Protein AF-A0A0U2VPC7-F1 (afdb_monomer_lite)

Organism: NCBI:txid118060

InterPro domains:
  IPR002525 Transposase IS110-like, N-terminal [PF01548] (4-50)

Structure (mmCIF, N/CA/C/O backbone):
data_AF-A0A0U2VPC7-F1
#
_entry.id   AF-A0A0U2VPC7-F1
#
loop_
_atom_site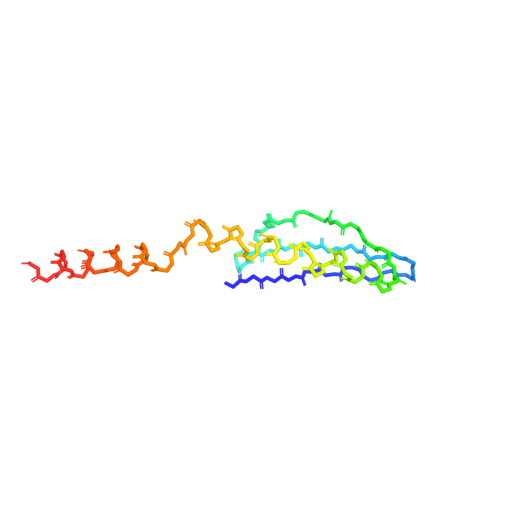.group_PDB
_atom_site.id
_atom_site.type_symbol
_atom_site.label_atom_id
_atom_site.label_alt_id
_atom_site.label_comp_id
_atom_site.label_asym_id
_atom_site.label_entity_id
_atom_site.label_seq_id
_atom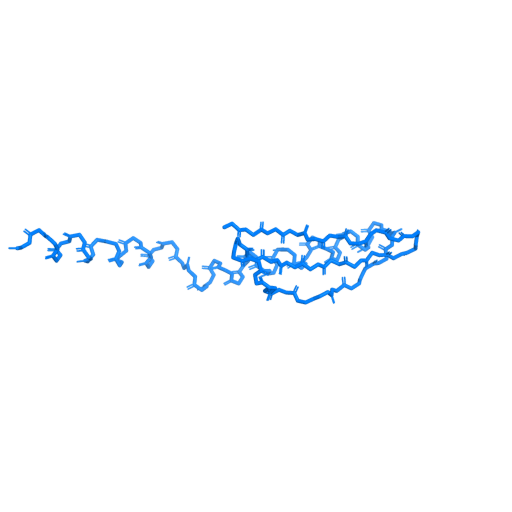_site.pdbx_PDB_ins_code
_atom_site.Cartn_x
_atom_site.Cartn_y
_atom_site.Cartn_z
_atom_site.occupancy
_atom_site.B_iso_or_equiv
_atom_site.auth_seq_id
_atom_site.auth_comp_id
_atom_site.auth_asym_id
_atom_site.auth_atom_id
_atom_site.pdbx_PDB_model_num
ATOM 1 N N . MET A 1 1 ? -6.598 -0.886 15.747 1.00 89.12 1 MET A N 1
ATOM 2 C CA . MET A 1 1 ? -5.334 -1.171 15.014 1.00 89.12 1 MET A CA 1
ATOM 3 C C . MET A 1 1 ? -5.598 -1.117 13.514 1.00 89.12 1 MET A C 1
ATOM 5 O O . MET A 1 1 ? -6.752 -1.210 13.120 1.00 89.12 1 MET A O 1
ATOM 9 N N . PHE A 1 2 ? -4.567 -0.936 12.685 1.00 94.31 2 PHE A N 1
ATOM 10 C CA . PHE A 1 2 ? -4.702 -0.994 11.224 1.00 94.31 2 PHE A CA 1
ATOM 11 C C . PHE A 1 2 ? -3.900 -2.166 10.671 1.00 94.31 2 PHE A C 1
ATOM 13 O O . PHE A 1 2 ? -2.805 -2.445 11.159 1.00 94.31 2 PHE A O 1
ATOM 20 N N . TYR A 1 3 ? -4.441 -2.817 9.647 1.00 95.56 3 TYR A N 1
ATOM 21 C CA . TYR A 1 3 ? -3.832 -3.958 8.973 1.00 95.56 3 TYR A CA 1
ATOM 22 C C . TYR A 1 3 ? -3.669 -3.646 7.494 1.00 95.56 3 TYR A C 1
ATOM 24 O O . TYR A 1 3 ? -4.547 -3.031 6.888 1.00 95.56 3 TYR A O 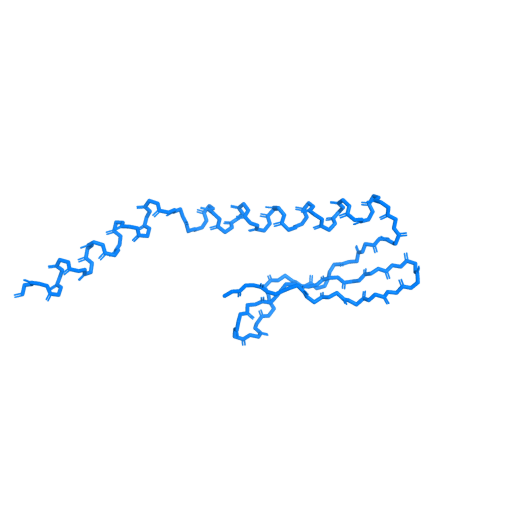1
ATOM 32 N N . ILE A 1 4 ? -2.555 -4.091 6.919 1.00 96.69 4 ILE A N 1
ATOM 33 C CA . ILE A 1 4 ? -2.291 -3.985 5.487 1.00 96.69 4 ILE A CA 1
ATOM 34 C C . ILE A 1 4 ? -2.426 -5.381 4.890 1.00 96.69 4 ILE A C 1
ATOM 36 O O . ILE A 1 4 ? -1.627 -6.264 5.191 1.00 96.69 4 ILE A O 1
ATOM 40 N N . GLY A 1 5 ? -3.440 -5.575 4.052 1.00 96.50 5 GLY A N 1
ATOM 41 C CA . GLY A 1 5 ? -3.555 -6.768 3.219 1.00 96.50 5 GLY A CA 1
ATOM 42 C C . GLY A 1 5 ? -2.810 -6.541 1.912 1.00 96.50 5 GLY A C 1
ATOM 43 O O . GLY A 1 5 ? -3.099 -5.554 1.234 1.00 96.50 5 GLY A O 1
ATOM 44 N N . ILE A 1 6 ? -1.871 -7.425 1.566 1.00 97.62 6 ILE A N 1
ATOM 45 C CA . ILE A 1 6 ? -1.106 -7.370 0.314 1.00 97.62 6 ILE A CA 1
ATOM 46 C C . ILE A 1 6 ? -1.342 -8.660 -0.465 1.00 97.62 6 ILE A C 1
ATOM 48 O O . ILE A 1 6 ? -0.998 -9.742 0.004 1.00 97.62 6 ILE A O 1
ATOM 52 N N . ASP A 1 7 ? -1.903 -8.522 -1.660 1.00 97.50 7 ASP A N 1
ATOM 53 C CA . ASP A 1 7 ? -1.929 -9.573 -2.668 1.00 97.50 7 ASP A CA 1
ATOM 54 C C . ASP A 1 7 ? -0.639 -9.494 -3.498 1.00 97.50 7 ASP A C 1
ATOM 56 O O . ASP A 1 7 ? -0.339 -8.455 -4.098 1.00 97.50 7 ASP A O 1
ATOM 60 N N . ILE A 1 8 ? 0.155 -10.567 -3.466 1.00 96.50 8 ILE A N 1
ATOM 61 C CA . ILE A 1 8 ? 1.512 -10.619 -4.017 1.00 96.50 8 ILE A CA 1
ATOM 62 C C . ILE A 1 8 ? 1.488 -11.351 -5.355 1.00 96.50 8 ILE A C 1
ATOM 64 O O . ILE A 1 8 ? 1.372 -12.575 -5.418 1.00 96.50 8 ILE A O 1
ATOM 68 N N . GLY A 1 9 ? 1.675 -10.600 -6.438 1.00 96.44 9 GLY A N 1
ATOM 69 C CA . GLY A 1 9 ? 1.831 -11.141 -7.783 1.00 96.44 9 GLY A CA 1
ATOM 70 C C . GLY A 1 9 ? 3.285 -11.126 -8.260 1.00 96.44 9 GLY A C 1
ATOM 71 O O . GLY A 1 9 ? 4.156 -10.446 -7.720 1.00 96.44 9 GLY A O 1
ATOM 72 N N . LYS A 1 10 ? 3.565 -11.851 -9.352 1.00 97.31 10 LYS A N 1
ATOM 73 C CA . LYS A 1 10 ? 4.927 -11.959 -9.918 1.00 97.31 10 LYS A CA 1
ATOM 74 C C . LYS A 1 10 ? 5.517 -10.604 -10.338 1.00 97.31 10 LYS A C 1
ATOM 76 O O . LYS A 1 10 ? 6.712 -10.370 -10.167 1.00 97.31 10 LYS A O 1
ATOM 81 N N . ARG A 1 11 ? 4.696 -9.735 -10.938 1.00 97.81 11 ARG A N 1
ATOM 82 C CA . ARG A 1 11 ? 5.124 -8.452 -11.540 1.00 97.81 11 ARG A CA 1
ATOM 83 C C . ARG A 1 11 ? 4.528 -7.227 -10.851 1.00 97.81 11 ARG A C 1
ATOM 85 O O . ARG A 1 11 ? 5.047 -6.127 -11.018 1.00 97.81 11 ARG A O 1
ATOM 92 N N . SER A 1 12 ? 3.457 -7.415 -10.096 1.00 97.75 12 SER A N 1
ATOM 93 C CA . SER A 1 12 ? 2.708 -6.361 -9.426 1.00 97.75 12 SER A CA 1
ATOM 94 C C . SER A 1 12 ? 2.073 -6.916 -8.168 1.00 97.75 12 SER A C 1
ATOM 96 O O . SER A 1 12 ? 1.714 -8.089 -8.119 1.00 97.75 12 SER A O 1
ATOM 98 N N . HIS A 1 13 ? 1.871 -6.033 -7.210 1.00 97.88 13 HIS A N 1
ATOM 99 C CA . HIS A 1 13 ? 1.213 -6.285 -5.943 1.00 97.88 13 HIS A CA 1
ATOM 100 C C . HIS A 1 13 ? -0.017 -5.386 -5.842 1.00 97.88 13 HIS A C 1
ATOM 102 O O . HIS A 1 13 ? -0.098 -4.365 -6.537 1.00 97.88 13 HIS A O 1
ATOM 108 N N . VAL A 1 14 ? -0.969 -5.740 -4.985 1.00 98.00 14 VAL A N 1
ATOM 109 C CA . VAL A 1 14 ? -2.117 -4.890 -4.637 1.00 98.00 14 VAL A CA 1
ATOM 110 C C . VAL A 1 14 ? -2.221 -4.816 -3.122 1.00 98.00 14 VAL A C 1
ATOM 112 O O . VAL A 1 14 ? -2.305 -5.846 -2.466 1.00 98.00 14 VAL A O 1
ATOM 115 N N . ALA A 1 15 ? -2.226 -3.609 -2.559 1.00 98.00 15 ALA A N 1
ATOM 116 C CA . ALA A 1 15 ? -2.342 -3.400 -1.119 1.00 98.00 15 ALA A CA 1
ATOM 117 C C . ALA A 1 15 ? -3.625 -2.657 -0.750 1.00 98.00 15 ALA A C 1
ATOM 119 O O . ALA A 1 15 ? -4.042 -1.727 -1.435 1.00 98.00 15 ALA A O 1
ATOM 120 N N . SER A 1 16 ? -4.233 -3.043 0.366 1.00 97.38 16 SER A N 1
ATOM 121 C CA . SER A 1 16 ? -5.361 -2.347 0.989 1.00 97.38 16 SER A CA 1
ATOM 122 C C . SER A 1 16 ? -5.113 -2.187 2.483 1.00 97.38 16 SER A C 1
ATOM 124 O O . SER A 1 16 ? -4.372 -2.974 3.071 1.00 97.38 16 SER A O 1
ATOM 126 N N . ILE A 1 17 ? -5.728 -1.177 3.097 1.00 96.38 17 ILE A N 1
ATOM 127 C CA . ILE A 1 17 ? -5.676 -0.984 4.550 1.00 96.38 17 ILE A CA 1
ATOM 128 C C . ILE A 1 17 ? -7.077 -1.179 5.118 1.00 96.38 17 ILE A C 1
ATOM 130 O O . ILE A 1 17 ? -8.045 -0.625 4.591 1.00 96.38 17 ILE A O 1
ATOM 134 N N . MET A 1 18 ? -7.175 -1.931 6.209 1.00 96.38 18 MET A N 1
ATOM 135 C CA . MET A 1 18 ? -8.403 -2.164 6.971 1.00 96.38 18 MET A CA 1
ATOM 136 C C . MET A 1 18 ? -8.197 -1.833 8.451 1.00 96.38 18 MET A C 1
ATOM 138 O O . MET A 1 18 ? -7.073 -1.894 8.958 1.00 96.38 18 MET A O 1
ATOM 142 N N . ASN A 1 19 ? -9.270 -1.458 9.143 1.00 95.44 19 ASN A N 1
ATOM 143 C CA . ASN A 1 19 ? -9.263 -1.350 10.601 1.00 95.44 19 ASN A CA 1
ATOM 144 C C . ASN A 1 19 ? -9.488 -2.731 11.257 1.00 95.44 19 ASN A C 1
ATOM 146 O O . ASN A 1 19 ? -9.674 -3.746 10.586 1.00 95.44 19 ASN A O 1
ATOM 150 N N . ASP A 1 20 ? -9.458 -2.757 12.583 1.00 94.50 20 ASP A N 1
ATOM 151 C CA . ASP A 1 20 ? -9.727 -3.922 13.433 1.00 94.50 20 ASP A CA 1
ATOM 152 C C . ASP A 1 20 ? -11.171 -4.428 13.393 1.00 94.50 20 ASP A C 1
ATOM 154 O O . ASP A 1 20 ? -11.415 -5.588 13.708 1.00 94.50 20 ASP A O 1
ATOM 158 N N . GLU A 1 21 ? -12.113 -3.613 12.930 1.00 95.56 21 GLU A N 1
ATOM 159 C CA . GLU A 1 21 ? -13.501 -4.021 12.668 1.00 95.56 21 GLU A CA 1
ATOM 160 C C . GLU A 1 21 ? -13.667 -4.705 11.299 1.00 95.56 21 GLU A C 1
ATOM 162 O O . GLU A 1 21 ? -14.772 -5.072 10.903 1.00 95.56 21 GLU A O 1
ATOM 167 N N . GLY A 1 22 ? -12.581 -4.844 10.534 1.00 92.31 22 GLY A N 1
ATOM 168 C CA . GLY A 1 22 ? -12.598 -5.428 9.197 1.00 92.31 22 GLY A CA 1
ATOM 169 C C . GLY A 1 22 ? -13.059 -4.476 8.090 1.00 92.31 22 GLY A C 1
ATOM 170 O O . GLY A 1 22 ? -13.189 -4.879 6.934 1.00 92.31 22 GLY A O 1
ATOM 171 N N . LYS A 1 23 ? -13.283 -3.196 8.404 1.00 95.00 23 LYS A N 1
ATOM 172 C CA . LYS A 1 23 ? -13.672 -2.175 7.432 1.00 95.00 23 LYS A CA 1
ATOM 173 C C . LYS A 1 23 ? -12.458 -1.704 6.638 1.00 95.00 23 LYS A C 1
ATOM 175 O O . LYS A 1 23 ? -11.466 -1.242 7.201 1.00 95.00 23 LYS A O 1
ATOM 180 N N . VAL A 1 24 ? -12.573 -1.736 5.312 1.00 94.38 24 VAL A N 1
ATOM 181 C CA . VAL A 1 24 ? -11.561 -1.187 4.399 1.00 94.38 24 VAL A CA 1
ATOM 182 C C . VAL A 1 24 ? -11.537 0.340 4.513 1.00 94.38 24 VAL A C 1
ATOM 184 O O . VAL A 1 24 ? -12.537 1.006 4.241 1.00 94.38 24 VAL A O 1
ATOM 187 N N . VAL A 1 25 ? -10.388 0.893 4.906 1.00 93.62 25 VAL A N 1
ATOM 188 C CA . VAL A 1 25 ? -10.143 2.341 5.032 1.00 93.62 25 VAL A CA 1
ATOM 189 C C . VAL A 1 25 ? -9.384 2.910 3.833 1.00 93.62 25 VAL A C 1
ATOM 191 O O . VAL A 1 25 ? -9.596 4.062 3.468 1.00 93.62 25 VAL A O 1
ATOM 194 N N . LEU A 1 26 ? -8.559 2.093 3.171 1.00 92.06 26 LEU A N 1
ATOM 195 C CA . LEU A 1 26 ? -7.943 2.406 1.881 1.00 92.06 26 LEU A CA 1
ATOM 196 C C . LEU A 1 26 ? -8.139 1.225 0.937 1.00 92.06 26 LEU A C 1
ATOM 198 O O . LEU A 1 26 ? -7.659 0.119 1.195 1.00 92.06 26 LEU A O 1
ATOM 202 N N . LYS A 1 27 ? -8.867 1.472 -0.156 1.00 91.50 27 LYS A N 1
ATOM 203 C CA . LYS A 1 27 ? -9.162 0.466 -1.180 1.00 91.50 27 LYS A CA 1
ATOM 204 C C . LYS A 1 27 ? -7.904 0.140 -1.994 1.00 91.50 27 LYS A C 1
ATOM 206 O O . LYS A 1 27 ? -7.049 1.004 -2.174 1.00 91.50 27 LYS A O 1
ATOM 211 N N . GLY A 1 28 ? -7.839 -1.105 -2.473 1.00 92.12 28 GLY A N 1
ATOM 212 C CA . GLY A 1 28 ? -6.717 -1.700 -3.202 1.00 92.12 28 GLY A CA 1
ATOM 213 C C . GLY A 1 28 ? -5.992 -0.743 -4.152 1.00 92.12 28 GLY A C 1
ATOM 214 O O . GLY A 1 28 ? -6.593 -0.265 -5.113 1.00 92.12 28 GLY A O 1
ATOM 215 N N . PHE A 1 29 ? -4.704 -0.503 -3.910 1.00 96.06 29 PHE A N 1
ATOM 216 C CA . PHE A 1 29 ? -3.808 0.206 -4.820 1.00 96.06 29 PHE A CA 1
ATOM 217 C C . PHE A 1 29 ? -2.718 -0.742 -5.311 1.00 96.06 29 PHE A C 1
ATOM 219 O O . PHE A 1 29 ? -2.153 -1.511 -4.533 1.00 96.06 29 PHE A O 1
ATOM 226 N N . SER A 1 30 ? -2.431 -0.697 -6.612 1.00 97.56 30 SER A N 1
ATOM 227 C CA . SER A 1 30 ? -1.409 -1.552 -7.210 1.00 97.56 30 SER A CA 1
ATOM 228 C C . SER A 1 30 ? -0.048 -0.867 -7.249 1.00 97.56 30 SER A C 1
ATOM 230 O O . SER A 1 30 ? 0.044 0.344 -7.460 1.00 97.56 30 SER A O 1
ATOM 232 N N . PHE A 1 31 ? 1.012 -1.649 -7.070 1.00 97.94 31 PHE A N 1
ATOM 233 C CA . PHE A 1 31 ? 2.395 -1.209 -7.219 1.00 97.94 31 PHE A CA 1
ATOM 234 C C . PHE A 1 31 ? 3.242 -2.314 -7.873 1.00 97.94 31 PHE A C 1
ATOM 236 O O . PHE A 1 31 ? 2.934 -3.496 -7.719 1.00 97.94 31 PHE A O 1
ATOM 243 N N . PRO A 1 32 ? 4.282 -1.969 -8.653 1.00 98.19 32 PRO A N 1
ATOM 244 C CA . PRO A 1 32 ? 5.119 -2.962 -9.322 1.00 98.19 32 PRO A CA 1
ATOM 245 C C . PRO A 1 32 ? 5.989 -3.741 -8.327 1.00 98.19 32 PRO A C 1
ATOM 247 O O . PRO A 1 32 ? 6.327 -3.246 -7.253 1.00 98.19 32 PRO A O 1
ATOM 250 N N . ASN A 1 33 ? 6.411 -4.946 -8.713 1.00 98.00 33 ASN A N 1
ATOM 251 C CA . ASN A 1 33 ? 7.391 -5.731 -7.962 1.00 98.00 33 ASN A CA 1
ATOM 252 C C . ASN A 1 33 ? 8.822 -5.214 -8.211 1.00 98.00 33 ASN A C 1
ATOM 254 O O . ASN A 1 33 ? 9.652 -5.887 -8.818 1.00 98.00 33 ASN A O 1
ATOM 258 N N . THR A 1 34 ? 9.071 -3.968 -7.817 1.00 98.44 34 THR A N 1
ATOM 259 C CA . THR A 1 34 ? 10.355 -3.268 -7.939 1.00 98.44 34 THR A CA 1
ATOM 260 C C . THR A 1 34 ? 10.609 -2.438 -6.683 1.00 98.44 34 THR A C 1
ATOM 262 O O . THR A 1 34 ? 9.687 -2.186 -5.907 1.00 98.44 34 THR A O 1
ATOM 265 N N . ILE A 1 35 ? 11.846 -1.963 -6.500 1.00 98.25 35 ILE A N 1
ATOM 266 C CA . ILE A 1 35 ? 12.201 -1.052 -5.397 1.00 98.25 35 ILE A CA 1
ATOM 267 C C . ILE A 1 35 ? 11.309 0.197 -5.422 1.00 98.25 35 ILE A C 1
ATOM 269 O O . ILE A 1 35 ? 10.700 0.536 -4.416 1.00 98.25 35 ILE A O 1
ATOM 273 N N . GLU A 1 36 ? 11.139 0.820 -6.593 1.00 98.12 36 GLU A N 1
ATOM 274 C CA . GLU A 1 36 ? 10.253 1.981 -6.764 1.00 98.12 36 GLU A CA 1
ATOM 275 C C . GLU A 1 36 ? 8.794 1.667 -6.379 1.00 98.12 36 GLU A C 1
ATOM 277 O O . GLU A 1 36 ? 8.091 2.508 -5.823 1.00 98.12 36 GLU A O 1
ATOM 282 N N . GLY A 1 37 ? 8.320 0.446 -6.647 1.00 97.94 37 GLY A N 1
ATOM 283 C CA . GLY A 1 37 ? 7.004 0.000 -6.195 1.00 97.94 37 GLY A CA 1
ATOM 284 C C . GLY A 1 37 ? 6.903 -0.121 -4.675 1.00 97.94 37 GLY A C 1
ATOM 285 O O . GLY A 1 37 ? 5.892 0.283 -4.102 1.00 97.94 37 GLY A O 1
ATOM 286 N N . GLY A 1 38 ? 7.957 -0.613 -4.022 1.00 97.81 38 GLY A N 1
ATOM 287 C CA . GLY A 1 38 ? 8.070 -0.626 -2.563 1.00 97.81 38 GLY A CA 1
ATOM 288 C C . GLY A 1 38 ? 8.031 0.782 -1.966 1.00 97.81 38 GLY A C 1
ATOM 289 O O . GLY A 1 38 ? 7.263 1.032 -1.041 1.00 97.81 38 GLY A O 1
ATOM 290 N N . GLU A 1 39 ? 8.756 1.733 -2.555 1.00 98.44 39 GLU A N 1
ATOM 291 C CA . GLU A 1 39 ? 8.710 3.139 -2.131 1.00 98.44 39 GLU A CA 1
ATOM 292 C C . GLU A 1 39 ? 7.309 3.749 -2.299 1.00 98.44 39 GLU A C 1
ATOM 294 O O . GLU A 1 39 ? 6.835 4.481 -1.430 1.00 98.44 39 GLU A O 1
ATOM 299 N N . LYS A 1 40 ? 6.575 3.385 -3.363 1.00 97.56 40 LYS A N 1
ATOM 300 C CA . LYS A 1 40 ? 5.166 3.790 -3.530 1.00 97.56 40 LYS A CA 1
ATOM 301 C C . LYS A 1 40 ? 4.272 3.245 -2.413 1.00 97.56 40 LYS A C 1
ATOM 303 O O . LYS A 1 40 ? 3.398 3.969 -1.936 1.00 97.56 40 LYS A O 1
ATOM 308 N N . LEU A 1 41 ? 4.484 1.999 -1.984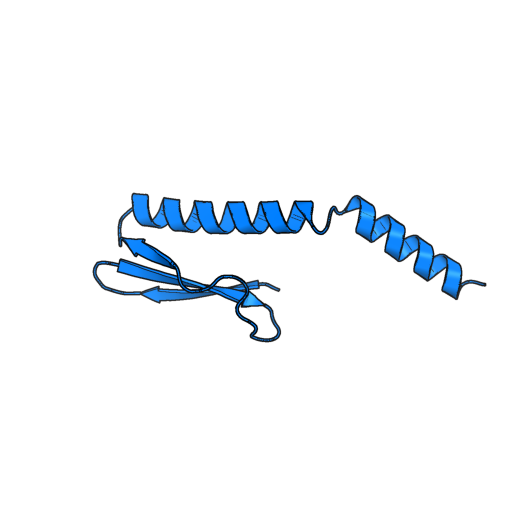 1.00 97.75 41 LEU A N 1
ATOM 309 C CA . LEU A 1 41 ? 3.782 1.418 -0.836 1.00 97.75 41 LEU A CA 1
ATOM 310 C C . LEU A 1 41 ? 4.104 2.187 0.455 1.00 97.75 41 LEU A C 1
ATOM 312 O O . LEU A 1 41 ? 3.180 2.592 1.162 1.00 97.75 41 LEU A O 1
ATOM 316 N N . LEU A 1 42 ? 5.385 2.436 0.740 1.00 97.75 42 LEU A N 1
ATOM 317 C CA . LEU A 1 42 ? 5.814 3.178 1.930 1.00 97.75 42 LEU A CA 1
ATOM 318 C C . LEU A 1 42 ? 5.254 4.605 1.952 1.00 97.75 42 LEU A C 1
ATOM 320 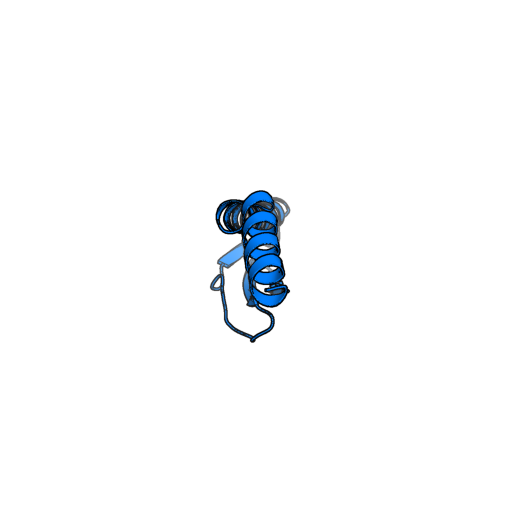O O . LEU A 1 42 ? 4.737 5.036 2.983 1.00 97.75 42 LEU A O 1
ATOM 324 N N . GLY A 1 43 ? 5.266 5.301 0.813 1.00 97.19 43 GLY A N 1
ATOM 325 C CA . GLY A 1 43 ? 4.666 6.627 0.671 1.00 97.19 43 GLY A CA 1
ATOM 326 C C . GLY A 1 43 ? 3.179 6.632 1.029 1.00 97.19 43 GLY A C 1
ATOM 327 O O . GLY A 1 43 ? 2.743 7.444 1.839 1.00 97.19 43 GLY A O 1
ATOM 328 N N . LYS A 1 44 ? 2.401 5.658 0.532 1.00 95.69 44 LYS A N 1
ATOM 329 C CA . LYS A 1 44 ? 0.972 5.534 0.878 1.00 95.69 44 LYS A CA 1
ATOM 330 C C . LYS A 1 44 ? 0.735 5.282 2.366 1.00 95.69 44 LYS A C 1
ATOM 332 O O . LYS A 1 44 ? -0.210 5.832 2.933 1.00 95.69 44 LYS A O 1
ATOM 337 N N . ILE A 1 45 ? 1.578 4.471 3.003 1.00 95.50 45 ILE A N 1
ATOM 338 C CA . ILE A 1 45 ? 1.502 4.212 4.447 1.00 95.50 45 ILE A CA 1
ATOM 339 C C . ILE A 1 45 ? 1.831 5.486 5.236 1.00 95.50 45 ILE A C 1
ATOM 341 O O . ILE A 1 45 ? 1.138 5.810 6.203 1.00 95.50 45 ILE A O 1
ATOM 345 N N . HIS A 1 46 ? 2.855 6.227 4.812 1.00 95.88 46 HIS A N 1
ATOM 346 C CA . HIS A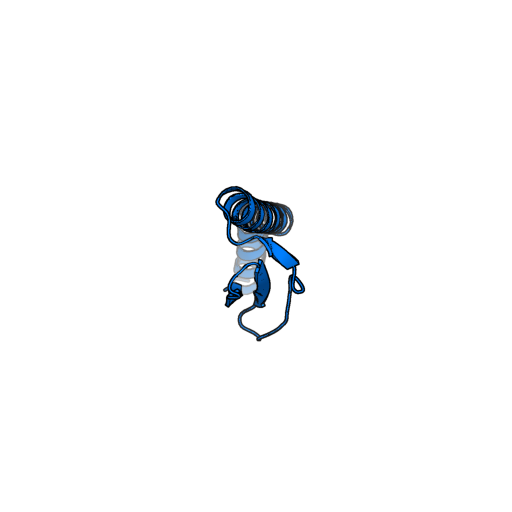 1 46 ? 3.244 7.488 5.432 1.00 95.88 46 HIS A CA 1
ATOM 347 C C . HIS A 1 46 ? 2.137 8.547 5.318 1.00 95.88 46 HIS A C 1
ATOM 349 O O . HIS A 1 46 ? 1.763 9.148 6.326 1.00 95.88 46 HIS A O 1
ATOM 355 N N . ASP A 1 47 ? 1.555 8.720 4.130 1.00 94.56 47 ASP A N 1
ATOM 356 C CA . ASP A 1 47 ? 0.439 9.643 3.891 1.00 94.56 47 ASP A CA 1
ATOM 357 C C . ASP A 1 47 ? -0.756 9.317 4.792 1.00 94.56 47 ASP A C 1
ATOM 359 O O . ASP A 1 47 ? -1.339 10.204 5.420 1.00 94.56 47 ASP A O 1
ATOM 363 N N . PHE A 1 48 ? -1.093 8.030 4.909 1.00 92.94 48 PHE A N 1
ATOM 364 C CA . PHE A 1 48 ? -2.172 7.575 5.777 1.00 92.94 48 PHE A CA 1
ATOM 365 C C . PHE A 1 48 ? -1.878 7.847 7.260 1.00 92.94 48 PHE A C 1
ATOM 367 O O . PHE A 1 48 ? -2.736 8.361 7.977 1.00 92.94 48 PHE A O 1
ATOM 374 N N . SER A 1 49 ? -0.656 7.567 7.721 1.00 91.44 49 SER A N 1
ATOM 375 C CA . SER A 1 49 ? -0.221 7.869 9.091 1.00 91.44 49 SER A CA 1
ATOM 376 C C . SER A 1 49 ? -0.284 9.372 9.392 1.00 91.44 49 SER A C 1
ATOM 378 O O . SER A 1 49 ? -0.803 9.788 10.429 1.00 91.44 49 SER A O 1
ATOM 380 N N . SER A 1 50 ? 0.179 10.204 8.457 1.00 92.69 50 SER A N 1
ATOM 381 C CA . SER A 1 50 ? 0.121 11.664 8.560 1.00 92.69 50 SER A CA 1
ATOM 382 C C . SER A 1 50 ? -1.323 12.168 8.654 1.00 92.69 50 SER A C 1
ATOM 384 O O . SER A 1 50 ? -1.657 12.937 9.559 1.00 92.69 50 SER A O 1
ATOM 386 N N . PHE A 1 51 ? -2.211 11.656 7.797 1.00 90.12 51 PHE A N 1
ATOM 387 C CA . PHE A 1 51 ? -3.638 11.969 7.840 1.00 90.12 51 PHE A CA 1
ATOM 388 C C . PHE A 1 51 ? -4.265 11.624 9.199 1.00 90.12 51 PHE A C 1
ATOM 390 O O . PHE A 1 51 ? -4.976 12.447 9.778 1.00 90.12 51 PHE A O 1
ATOM 397 N N . LEU A 1 52 ? -3.964 10.445 9.750 1.00 88.88 52 LEU A N 1
ATOM 398 C CA . LEU A 1 52 ? -4.458 10.046 11.070 1.00 88.88 52 LEU A CA 1
ATOM 399 C C . LEU A 1 52 ? -3.955 10.965 12.184 1.00 88.88 52 LEU A C 1
ATOM 401 O O . LEU A 1 52 ? -4.733 11.335 13.062 1.00 88.88 52 LEU A O 1
ATOM 405 N N . ASN A 1 53 ? -2.684 11.367 12.142 1.00 88.00 53 ASN A N 1
ATOM 406 C CA . ASN A 1 53 ? -2.122 12.300 13.119 1.00 88.00 53 ASN A CA 1
ATOM 407 C C . ASN A 1 53 ? -2.779 13.687 13.041 1.00 88.00 53 ASN A C 1
ATOM 409 O O . ASN A 1 53 ? -2.950 14.338 14.072 1.00 88.00 53 ASN A O 1
ATOM 413 N N . MET A 1 54 ? -3.174 14.128 11.843 1.00 87.69 54 MET A N 1
ATOM 414 C CA . MET A 1 54 ? -3.907 15.381 11.649 1.00 87.69 54 MET A CA 1
ATOM 415 C C . MET A 1 54 ? -5.355 15.291 12.150 1.00 87.69 54 MET A C 1
ATOM 417 O O . MET A 1 54 ? -5.859 16.252 12.729 1.00 87.69 54 MET A O 1
ATOM 421 N N . LEU A 1 55 ? -6.022 14.149 11.950 1.00 83.12 55 LEU A N 1
ATOM 422 C CA . LEU A 1 55 ? -7.409 13.937 12.377 1.00 83.12 55 LEU A CA 1
ATOM 423 C C . LEU A 1 55 ? -7.526 13.706 13.892 1.00 83.12 55 LEU A C 1
ATOM 425 O O . LEU A 1 55 ? -8.489 14.139 14.524 1.00 83.12 55 LEU A O 1
ATOM 429 N N . PHE A 1 56 ? -6.523 13.059 14.485 1.00 79.50 56 PHE A N 1
ATOM 430 C CA . PHE A 1 56 ? -6.440 12.771 15.915 1.00 79.50 56 PHE A CA 1
ATOM 431 C C . PHE A 1 56 ? -5.141 13.323 16.512 1.00 79.50 56 PHE A C 1
ATOM 433 O O . PHE A 1 56 ? -4.271 12.559 16.943 1.00 79.50 56 PHE A O 1
ATOM 440 N N . PRO A 1 57 ? -4.992 14.656 16.586 1.00 73.69 57 PRO A N 1
ATOM 441 C CA . PRO A 1 57 ? -3.819 15.240 17.203 1.00 73.69 57 PRO A CA 1
ATOM 442 C C . PRO A 1 57 ? -3.806 14.842 18.678 1.00 73.69 57 PRO A C 1
ATOM 444 O O . PRO A 1 57 ? -4.786 15.053 19.400 1.00 73.69 57 PRO A O 1
ATOM 447 N N . LYS A 1 58 ? -2.688 14.266 19.139 1.00 63.88 58 LYS A N 1
ATOM 448 C CA . LYS A 1 58 ? -2.533 13.738 20.509 1.00 63.88 58 LYS A CA 1
ATOM 449 C C . LYS A 1 58 ? -3.021 14.734 21.573 1.00 63.88 58 LYS A C 1
ATOM 451 O O . LYS A 1 58 ? -3.692 14.348 22.526 1.00 63.88 58 LYS A O 1
ATOM 456 N N . ASN A 1 59 ? -2.802 16.029 21.348 1.00 58.94 59 ASN A N 1
ATOM 457 C CA . ASN A 1 59 ? -3.198 17.123 22.241 1.00 58.94 59 ASN A CA 1
ATOM 458 C C . ASN A 1 59 ? -4.725 17.259 22.430 1.00 58.94 59 ASN A C 1
ATOM 460 O O . ASN A 1 59 ? -5.183 17.671 23.496 1.00 58.94 59 ASN A O 1
ATOM 464 N N . VAL A 1 60 ? -5.531 16.896 21.427 1.00 58.84 60 VAL A N 1
ATOM 465 C CA . VAL A 1 60 ? -7.003 16.953 21.496 1.00 58.84 60 VAL A CA 1
ATOM 466 C C . VAL A 1 60 ? -7.566 15.744 22.239 1.00 58.84 60 VAL A C 1
ATOM 468 O O . VAL A 1 60 ? -8.518 15.894 23.007 1.00 58.84 60 VAL A O 1
ATOM 471 N N . PHE A 1 61 ? -6.943 14.570 22.096 1.00 56.91 61 PHE A N 1
ATOM 472 C CA . PHE A 1 61 ? -7.331 13.375 22.848 1.00 56.91 61 PHE A CA 1
ATOM 473 C C . PHE A 1 61 ? -7.147 13.580 24.358 1.00 56.91 61 PHE A C 1
ATOM 475 O O . PHE A 1 61 ? -8.089 13.367 25.120 1.00 56.91 61 PHE A O 1
ATOM 482 N N . TYR A 1 62 ? -5.990 14.103 24.791 1.00 57.72 62 TYR A N 1
ATOM 483 C CA . TYR A 1 62 ? -5.742 14.399 26.209 1.00 57.72 62 TYR A CA 1
ATOM 484 C C . TYR A 1 62 ? -6.720 15.433 26.779 1.00 57.72 62 TYR A C 1
ATOM 486 O O . TYR A 1 62 ? -7.184 15.290 27.910 1.00 57.72 62 TYR A O 1
ATOM 494 N N . LYS A 1 63 ? -7.089 16.457 25.998 1.00 57.19 63 LYS A N 1
ATOM 495 C CA . LYS A 1 63 ? -8.051 17.476 26.437 1.00 57.19 63 LYS A CA 1
ATOM 496 C C . LYS A 1 63 ? -9.461 16.895 26.591 1.00 57.19 63 LYS A C 1
ATOM 498 O O . LYS A 1 63 ? -10.116 17.159 27.595 1.00 57.19 63 LYS A O 1
ATOM 503 N N . LYS A 1 64 ? -9.905 16.061 25.643 1.00 57.12 64 LYS A N 1
ATOM 504 C CA . LYS A 1 64 ? -11.224 15.405 25.678 1.00 57.12 64 LYS A CA 1
ATOM 505 C C . LYS A 1 64 ? -11.325 14.366 26.803 1.00 57.12 64 LYS A C 1
ATOM 507 O O . LYS A 1 64 ? -12.332 14.337 27.504 1.00 57.12 64 LYS A O 1
ATOM 512 N N . LEU A 1 65 ? -10.268 13.581 27.027 1.00 59.31 65 LEU A N 1
ATOM 513 C CA . LEU A 1 65 ? -10.204 12.600 28.113 1.00 59.31 65 LEU A CA 1
ATOM 514 C C . LEU A 1 65 ? -10.248 13.284 29.492 1.00 59.31 65 LEU A C 1
ATOM 516 O O . LEU A 1 65 ? -11.033 12.880 30.346 1.00 59.31 65 LEU A O 1
ATOM 520 N N . ASN A 1 66 ? -9.488 14.370 29.684 1.00 59.03 66 ASN A N 1
ATOM 521 C CA . ASN A 1 66 ? -9.522 15.152 30.925 1.00 59.03 66 ASN A CA 1
ATOM 522 C C . ASN A 1 66 ? -10.899 15.785 31.191 1.00 59.03 66 ASN A C 1
ATOM 524 O O . ASN A 1 66 ? -11.350 15.804 32.334 1.00 59.03 66 ASN A O 1
ATOM 528 N N . LEU A 1 67 ? -11.597 16.263 30.155 1.00 60.75 67 LEU A N 1
ATOM 529 C CA . LEU A 1 67 ? -12.961 16.793 30.282 1.00 60.75 67 LEU A CA 1
ATOM 530 C C . LEU A 1 67 ? -13.970 15.719 30.724 1.00 60.75 67 LEU A C 1
ATOM 532 O O . LEU A 1 67 ? -14.743 15.972 31.646 1.00 60.75 67 LEU A O 1
ATOM 536 N N . SER A 1 68 ? -13.935 14.518 30.136 1.00 65.38 68 SER A N 1
ATOM 537 C CA . SER A 1 68 ? -14.803 13.406 30.563 1.00 65.38 68 SER A CA 1
ATOM 538 C C . SER A 1 68 ? -14.492 12.912 31.975 1.00 65.38 68 SER A C 1
ATOM 540 O O . SER A 1 68 ? -15.416 12.651 32.740 1.00 65.38 68 SER A O 1
ATOM 542 N N . ILE A 1 69 ? -13.214 12.807 32.350 1.00 64.94 69 ILE A N 1
ATOM 543 C CA . ILE A 1 69 ? -12.822 12.389 33.704 1.00 64.94 69 ILE A CA 1
ATOM 544 C C . ILE A 1 69 ? -13.310 13.402 34.747 1.00 64.94 69 ILE A C 1
ATOM 546 O O . ILE A 1 69 ? -13.825 13.006 35.788 1.00 64.94 69 ILE A O 1
ATOM 550 N N . ASN A 1 70 ? -13.195 14.702 34.469 1.00 63.91 70 ASN A N 1
ATOM 551 C CA . ASN A 1 70 ? -13.671 15.744 35.381 1.00 63.91 70 ASN A CA 1
ATOM 552 C C . ASN A 1 70 ? -15.204 15.806 35.475 1.00 63.91 70 ASN A C 1
ATOM 554 O O . ASN A 1 70 ? -15.723 16.212 36.510 1.00 63.91 70 ASN A O 1
ATOM 558 N N . PHE A 1 71 ? -15.927 15.397 34.428 1.00 67.94 71 PHE A N 1
ATOM 559 C CA . PHE A 1 71 ? -17.386 15.270 34.458 1.00 67.94 71 PHE A CA 1
ATOM 560 C C . PHE A 1 71 ? -17.850 14.092 35.328 1.00 67.94 71 PHE A C 1
ATOM 562 O O . PHE A 1 71 ? -18.814 14.232 36.064 1.00 67.94 71 PHE A O 1
ATOM 569 N N . LEU A 1 72 ? -17.135 12.963 35.293 1.00 62.16 72 LEU A N 1
ATOM 570 C CA . LEU A 1 72 ? -17.440 11.770 36.098 1.00 62.16 72 LEU A CA 1
ATOM 571 C C . LEU A 1 72 ? -17.037 11.890 37.580 1.00 62.16 72 LEU A C 1
ATOM 573 O O . LEU A 1 72 ? -17.379 11.021 38.375 1.00 62.16 72 LEU A O 1
ATOM 577 N N . ARG A 1 73 ? -16.266 12.922 37.945 1.00 64.94 73 ARG A N 1
ATOM 578 C CA . ARG A 1 73 ? -15.800 13.191 39.320 1.00 64.94 73 ARG A CA 1
ATOM 579 C C . ARG A 1 73 ? -16.630 14.250 40.063 1.00 64.94 73 ARG A C 1
ATOM 581 O O . ARG A 1 73 ? -16.244 14.629 41.167 1.00 64.94 73 ARG A O 1
ATOM 588 N N . LYS A 1 74 ? -17.706 14.754 39.458 1.00 55.69 74 LYS A N 1
ATOM 589 C CA . LYS A 1 74 ? -18.732 15.568 40.126 1.00 55.69 74 LYS A CA 1
ATOM 590 C C . LYS A 1 74 ? -19.908 14.687 40.510 1.00 55.69 74 LYS A C 1
ATOM 592 O O . LYS A 1 74 ? -20.512 14.995 41.556 1.00 55.69 74 LYS A O 1
#

Sequence (74 aa):
MFYIGIDIGKRSHVASIMNDEGKVVLKGFSFPNTIEGGEKLLGKIHDFSSFLNMLFPKNVFYKKLNLSINFLRK

Radius of gyration: 17.71 Å; chains: 1; bounding box: 31×29×52 Å

Secondary structure (DSSP, 8-state):
-EEEEEEE-SSEEEEEEEETTS-EEEEEEEEESSHHHHHHHHHHHHHHHHHHHHHS-HHHHHHHHHHHHHHHT-

pLDDT: mean 86.82, std 14.88, range [55.69, 98.44]

Foldseek 3Di:
DKDWDWADDPFKIWIWIDDPVRHTPGPIDMFTPDPVSVVVVVVVVVVVVVVVCVVCVVVVVVVVVVVVVVVVVD